Protein AF-A0A383C0Z5-F1 (afdb_monomer_lite)

Radius of gyration: 49.75 Å; chains: 1; bounding box: 76×27×137 Å

Foldseek 3Di:
DVVVVVVVVCVVVVVVVVVVVVVVVVVVVVVVVVVVVVVVVVVVVVVVVVVVVVVVVVVVVVVVVVVVVVVVVVVVVVVVVVVVVVVVCCCCPNPVNCLVVVHWFKAAPVRHTDDDPVSVVVGQKIWTDHPVGIDIDGD

Sequence (139 aa):
HIIKDAKYIMNRANPHLHHLTREMDTRSSETLLFQHEKVHNYSSKLGDQSNHRLRIEESTLKTQLTLLKERATERIRNSKSLLSEYIRIIEKFGPESLLKRGLVIARTKSKKVIKTKEKAQSENTLTLTFQDGDVDVSL

pLDDT: mean 87.4, std 8.3, range [59.91, 98.0]

InterPro domains:
  IPR020579 Exonuclease VII, large subunit, C-terminal [PF02601] (4-137)

Structure (mmCIF, N/CA/C/O backbone):
data_AF-A0A383C0Z5-F1
#
_entry.id   AF-A0A383C0Z5-F1
#
loop_
_atom_site.group_PDB
_atom_site.id
_atom_site.type_symbol
_atom_site.label_atom_id
_atom_site.label_alt_id
_atom_site.label_comp_id
_atom_site.label_asym_id
_atom_site.label_entity_id
_atom_site.label_seq_id
_atom_site.pdbx_PDB_ins_code
_atom_site.Cartn_x
_atom_site.Cartn_y
_atom_site.Cartn_z
_atom_site.occupancy
_atom_site.B_iso_or_equiv
_atom_site.auth_seq_id
_atom_site.auth_comp_id
_atom_site.auth_asym_id
_atom_site.auth_atom_id
_atom_site.pdbx_PDB_model_num
ATOM 1 N N . HIS A 1 1 ? 34.899 10.519 -93.142 1.00 59.91 1 HIS A N 1
ATOM 2 C CA . HIS A 1 1 ? 35.608 11.110 -91.987 1.00 59.91 1 HIS A CA 1
ATOM 3 C C . HIS A 1 1 ? 34.759 11.147 -90.721 1.00 59.91 1 HIS A C 1
ATOM 5 O O . HIS A 1 1 ? 35.162 10.524 -89.752 1.00 59.91 1 HIS A O 1
ATOM 11 N N . ILE A 1 2 ? 33.544 11.703 -90.774 1.00 62.06 2 ILE A N 1
ATOM 12 C CA . ILE A 1 2 ? 32.620 11.890 -89.633 1.00 62.06 2 ILE A CA 1
ATOM 13 C C . ILE A 1 2 ? 32.454 10.655 -88.716 1.00 62.06 2 ILE A C 1
ATOM 15 O O . ILE A 1 2 ? 32.499 10.780 -87.499 1.00 62.06 2 ILE A O 1
ATOM 19 N N . ILE A 1 3 ? 32.324 9.444 -89.273 1.00 66.56 3 ILE A N 1
ATOM 20 C CA . ILE A 1 3 ? 32.134 8.211 -88.478 1.00 66.56 3 ILE A CA 1
ATOM 21 C C . ILE A 1 3 ? 33.385 7.840 -87.657 1.00 66.56 3 ILE A C 1
ATOM 23 O O . ILE A 1 3 ? 33.261 7.325 -86.547 1.00 66.56 3 ILE A O 1
ATOM 27 N N . LYS A 1 4 ? 34.596 8.104 -88.171 1.00 69.06 4 LYS A N 1
ATOM 28 C CA . LYS A 1 4 ? 35.848 7.835 -87.439 1.00 69.06 4 LYS A CA 1
ATOM 29 C C . LYS A 1 4 ? 36.039 8.833 -86.297 1.00 69.06 4 LYS A C 1
ATOM 31 O O . LYS A 1 4 ? 36.416 8.419 -85.204 1.00 69.06 4 LYS A O 1
ATOM 36 N N . ASP A 1 5 ? 35.693 10.096 -86.529 1.00 67.81 5 ASP A N 1
ATOM 37 C CA . ASP A 1 5 ? 35.782 11.156 -85.521 1.00 67.81 5 ASP A CA 1
ATOM 38 C C . ASP A 1 5 ? 34.748 10.942 -84.405 1.00 67.81 5 ASP A C 1
ATOM 40 O O . ASP A 1 5 ? 35.081 11.017 -83.224 1.00 67.81 5 ASP A O 1
ATOM 44 N N . ALA A 1 6 ? 33.523 10.535 -84.756 1.00 69.25 6 ALA A N 1
ATOM 45 C CA . ALA A 1 6 ? 32.495 10.162 -83.785 1.00 69.25 6 ALA A CA 1
ATOM 46 C C . ALA A 1 6 ? 32.911 8.952 -82.927 1.00 69.25 6 ALA A C 1
ATOM 48 O O . ALA A 1 6 ? 32.738 8.963 -81.708 1.00 69.25 6 ALA A O 1
ATOM 49 N N . LYS A 1 7 ? 33.514 7.923 -83.537 1.00 73.31 7 LYS A N 1
ATOM 50 C CA . LYS A 1 7 ? 33.996 6.732 -82.817 1.00 73.31 7 LYS A CA 1
ATOM 51 C C . LYS A 1 7 ? 35.176 7.057 -81.894 1.00 73.31 7 LYS A C 1
ATOM 53 O O . LYS A 1 7 ? 35.265 6.508 -80.800 1.00 73.31 7 LYS A O 1
ATOM 58 N N . TYR A 1 8 ? 36.048 7.979 -82.301 1.00 76.00 8 TYR A N 1
ATOM 59 C CA . TYR A 1 8 ? 37.143 8.485 -81.472 1.00 76.00 8 TYR A CA 1
ATOM 60 C C . TYR A 1 8 ? 36.632 9.277 -80.257 1.00 76.00 8 TYR A C 1
ATOM 62 O O . TYR A 1 8 ? 37.079 9.034 -79.135 1.00 76.00 8 TYR A O 1
ATOM 70 N N . ILE A 1 9 ? 35.647 10.161 -80.453 1.00 75.50 9 ILE A N 1
ATOM 71 C CA . ILE A 1 9 ? 35.019 10.932 -79.368 1.00 75.50 9 ILE A CA 1
ATOM 72 C C . ILE A 1 9 ? 34.303 10.000 -78.382 1.00 75.50 9 ILE A C 1
ATOM 74 O O . ILE A 1 9 ? 34.518 10.114 -77.176 1.00 75.50 9 ILE A O 1
ATOM 78 N N . MET A 1 10 ? 33.522 9.030 -78.872 1.00 72.56 10 MET A N 1
ATOM 79 C CA . MET A 1 10 ? 32.851 8.044 -78.014 1.00 72.56 10 MET A CA 1
ATOM 80 C C . MET A 1 10 ? 33.849 7.204 -77.213 1.00 72.56 10 MET A C 1
ATOM 82 O O . MET A 1 10 ? 33.690 7.065 -76.004 1.00 72.56 10 MET A O 1
ATOM 86 N N . ASN A 1 11 ? 34.915 6.707 -77.847 1.00 77.19 11 ASN A N 1
ATOM 87 C CA . ASN A 1 11 ? 35.934 5.907 -77.161 1.00 77.19 11 ASN A CA 1
ATOM 88 C C . ASN A 1 11 ? 36.682 6.690 -76.073 1.00 77.19 11 ASN A C 1
ATOM 90 O O . ASN A 1 11 ? 37.167 6.087 -75.118 1.00 77.19 11 ASN A O 1
ATOM 94 N N . ARG A 1 12 ? 36.766 8.020 -76.190 1.00 74.62 12 ARG A N 1
ATOM 95 C CA . ARG A 1 12 ? 37.380 8.888 -75.176 1.00 74.62 12 ARG A CA 1
ATOM 96 C C . ARG A 1 12 ? 36.402 9.298 -74.071 1.00 74.62 12 ARG A C 1
ATOM 98 O O . ARG A 1 12 ? 36.818 9.446 -72.926 1.00 74.62 12 ARG A O 1
ATOM 105 N N . ALA A 1 13 ? 35.122 9.459 -74.397 1.00 77.50 13 ALA A N 1
ATOM 106 C CA . ALA A 1 13 ? 34.077 9.803 -73.435 1.00 77.50 13 ALA A CA 1
ATOM 107 C C . ALA A 1 13 ? 33.682 8.614 -72.541 1.00 77.50 13 ALA A C 1
ATOM 109 O O . ALA A 1 13 ? 33.403 8.803 -71.359 1.00 77.50 13 ALA A O 1
ATOM 110 N N . ASN A 1 14 ? 33.709 7.385 -73.070 1.00 82.88 14 ASN A N 1
ATOM 111 C CA . ASN A 1 14 ? 33.235 6.195 -72.355 1.00 82.88 14 ASN A CA 1
ATOM 112 C C . ASN A 1 14 ? 33.982 5.911 -71.032 1.00 82.88 14 ASN A C 1
ATOM 114 O O . ASN A 1 14 ? 33.329 5.692 -70.013 1.00 82.88 14 ASN A O 1
ATOM 118 N N . PRO A 1 15 ? 35.329 5.962 -70.977 1.00 83.69 15 PRO A N 1
ATOM 119 C CA . PRO A 1 15 ? 36.066 5.758 -69.729 1.00 83.69 15 PRO A CA 1
ATOM 120 C C . PRO A 1 15 ? 35.775 6.837 -68.683 1.00 83.69 15 PRO A C 1
ATOM 122 O O . PRO A 1 15 ? 35.707 6.536 -67.495 1.00 83.69 15 PRO A O 1
ATOM 125 N N . HIS A 1 16 ? 35.575 8.084 -69.122 1.00 83.31 16 HIS A N 1
ATOM 126 C CA . HIS A 1 16 ? 35.255 9.195 -68.230 1.00 83.31 16 HIS A CA 1
ATOM 127 C C . HIS A 1 16 ? 33.849 9.052 -67.636 1.00 83.31 16 HIS A C 1
ATOM 129 O O . HIS A 1 16 ? 33.678 9.222 -66.433 1.00 83.31 16 HIS A O 1
ATOM 135 N N . LEU A 1 17 ? 32.868 8.648 -68.451 1.00 83.44 17 LEU A N 1
ATOM 136 C CA . LEU A 1 17 ? 31.518 8.340 -67.976 1.00 83.44 17 LEU A CA 1
ATOM 137 C C . LEU A 1 17 ? 31.524 7.168 -66.987 1.00 83.44 17 LEU A C 1
ATOM 139 O O . LEU A 1 17 ? 30.947 7.286 -65.913 1.00 83.44 17 LEU A O 1
ATOM 143 N N . HIS A 1 18 ? 32.240 6.079 -67.285 1.00 85.50 18 HIS A N 1
ATOM 144 C CA . HIS A 1 18 ? 32.365 4.950 -66.356 1.00 85.50 18 HIS A CA 1
ATOM 145 C C . HIS A 1 18 ? 33.051 5.323 -65.037 1.00 85.50 18 HIS A C 1
ATOM 147 O O . HIS A 1 18 ? 32.659 4.818 -63.985 1.00 85.50 18 HIS A O 1
ATOM 153 N N . HIS A 1 19 ? 34.065 6.191 -65.074 1.00 85.50 19 HIS A N 1
ATOM 154 C CA . HIS A 1 19 ? 34.706 6.708 -63.866 1.00 85.50 19 HIS A CA 1
ATOM 155 C C . HIS A 1 19 ? 33.723 7.522 -63.024 1.00 85.50 19 HIS A C 1
ATOM 157 O O . HIS A 1 19 ? 33.586 7.264 -61.833 1.00 85.50 19 HIS A O 1
ATOM 163 N N . LEU A 1 20 ? 32.988 8.441 -63.658 1.00 83.12 20 LEU A N 1
ATOM 164 C CA . LEU A 1 20 ? 32.005 9.281 -62.980 1.00 83.12 20 LEU A CA 1
ATOM 165 C C . LEU A 1 20 ? 30.879 8.442 -62.356 1.00 83.12 20 LEU A C 1
ATOM 167 O O . LEU A 1 20 ? 30.495 8.692 -61.217 1.00 83.12 20 LEU A O 1
ATOM 171 N N . THR A 1 21 ? 30.398 7.407 -63.055 1.00 86.00 21 THR A N 1
ATOM 172 C CA . THR A 1 21 ? 29.418 6.458 -62.504 1.00 86.00 21 THR A CA 1
ATOM 173 C C . THR A 1 21 ? 29.967 5.740 -61.275 1.00 86.00 21 THR A C 1
ATOM 175 O O . THR A 1 21 ? 29.301 5.716 -60.247 1.00 86.00 21 THR A O 1
ATOM 178 N N . ARG A 1 22 ? 31.205 5.226 -61.325 1.00 84.69 22 ARG A N 1
ATOM 179 C CA . ARG A 1 22 ? 31.821 4.567 -60.160 1.00 84.69 22 ARG A CA 1
ATOM 180 C C . ARG A 1 22 ? 32.005 5.516 -58.979 1.00 84.69 22 ARG A C 1
ATOM 182 O O . ARG A 1 22 ? 31.773 5.117 -57.841 1.00 84.69 22 ARG A O 1
ATOM 189 N N . GLU A 1 23 ? 32.421 6.756 -59.223 1.00 85.62 23 GLU A N 1
ATOM 190 C CA . GLU A 1 23 ? 32.552 7.762 -58.164 1.00 85.62 23 GLU A CA 1
ATOM 191 C C . GLU A 1 23 ? 31.199 8.113 -57.543 1.00 85.62 23 GLU A C 1
ATOM 193 O O . GLU A 1 23 ? 31.102 8.236 -56.321 1.00 85.62 23 GLU A O 1
ATOM 198 N N . MET A 1 24 ? 30.153 8.239 -58.363 1.00 85.25 24 MET A N 1
ATOM 199 C CA . MET A 1 24 ? 28.790 8.443 -57.880 1.00 85.25 24 MET A CA 1
ATOM 200 C C . MET A 1 24 ? 28.317 7.262 -57.030 1.00 85.25 24 MET A C 1
ATOM 202 O O . MET A 1 24 ? 27.879 7.483 -55.904 1.00 85.25 24 MET A O 1
ATOM 206 N N . ASP A 1 25 ? 28.481 6.027 -57.506 1.00 86.31 25 ASP A N 1
ATOM 207 C CA . ASP A 1 25 ? 28.093 4.817 -56.770 1.00 86.31 25 ASP A CA 1
ATOM 208 C C . ASP A 1 25 ? 28.829 4.705 -55.427 1.00 86.31 25 ASP A C 1
ATOM 210 O O . ASP A 1 25 ? 28.230 4.370 -54.400 1.00 86.31 25 ASP A O 1
ATOM 214 N N . THR A 1 26 ? 30.121 5.041 -55.414 1.00 86.94 26 THR A N 1
ATOM 215 C CA . THR A 1 26 ? 30.952 5.014 -54.202 1.00 86.94 26 THR A CA 1
ATOM 216 C C . THR A 1 26 ? 30.478 6.065 -53.199 1.00 86.94 26 THR A C 1
ATOM 218 O O . THR A 1 26 ? 30.184 5.728 -52.053 1.00 86.94 26 THR A O 1
ATOM 221 N N . ARG A 1 27 ? 30.288 7.320 -53.632 1.00 83.69 27 ARG A N 1
ATOM 222 C CA . ARG A 1 27 ? 29.802 8.407 -52.761 1.00 83.69 27 ARG A CA 1
ATOM 223 C C . ARG A 1 27 ? 28.391 8.151 -52.233 1.00 83.69 27 ARG A C 1
ATOM 225 O O . ARG A 1 27 ? 28.098 8.458 -51.075 1.00 83.69 27 ARG A O 1
ATOM 232 N N . SER A 1 28 ? 27.510 7.590 -53.060 1.00 83.19 28 SER A N 1
ATOM 233 C CA . SER A 1 28 ? 26.163 7.194 -52.643 1.00 83.19 28 SER A CA 1
ATOM 234 C C . SER A 1 28 ? 26.208 6.079 -51.598 1.00 83.19 28 SER A C 1
ATOM 236 O O . SER A 1 28 ? 25.492 6.160 -50.59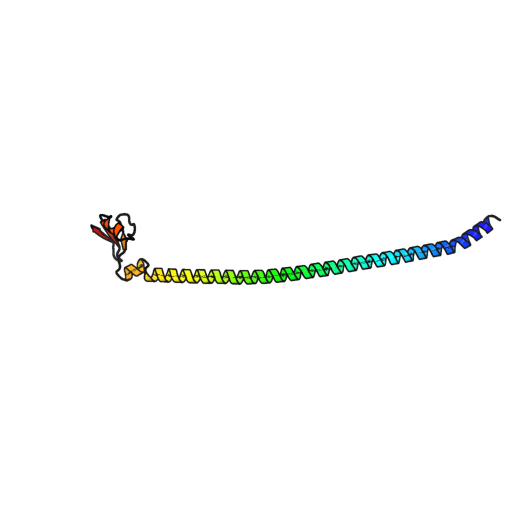9 1.00 83.19 28 SER A O 1
ATOM 238 N N . SER A 1 29 ? 27.090 5.092 -51.773 1.00 88.38 29 SER A N 1
ATOM 239 C CA . SER A 1 29 ? 27.285 3.998 -50.811 1.00 88.38 29 SER A CA 1
ATOM 240 C C . SER A 1 29 ? 27.848 4.494 -49.477 1.00 88.38 29 SER A C 1
ATOM 242 O O . SER A 1 29 ? 27.336 4.129 -48.421 1.00 88.38 29 SER A O 1
ATOM 244 N N . GLU A 1 30 ? 28.845 5.380 -49.507 1.00 90.69 30 GLU A N 1
ATOM 245 C CA . GLU A 1 30 ? 29.417 6.010 -48.308 1.00 90.69 30 GLU A CA 1
ATOM 246 C C . GLU A 1 30 ? 28.378 6.846 -47.552 1.00 90.69 30 GLU A C 1
ATOM 248 O O . GLU A 1 30 ? 28.261 6.756 -46.328 1.00 90.69 30 GLU A O 1
ATOM 253 N N . THR A 1 31 ? 27.570 7.621 -48.281 1.00 90.31 31 THR A N 1
ATOM 254 C CA . THR A 1 31 ? 26.496 8.428 -47.687 1.00 90.31 31 THR A CA 1
ATOM 255 C C . THR A 1 31 ? 25.452 7.542 -47.011 1.00 90.31 31 THR A C 1
ATOM 257 O O . THR A 1 31 ? 25.015 7.841 -45.897 1.00 90.31 31 THR A O 1
ATOM 260 N N . LEU A 1 32 ? 25.067 6.439 -47.657 1.00 90.44 32 LEU A N 1
ATOM 261 C CA . LEU A 1 32 ? 24.099 5.492 -47.112 1.00 90.44 32 LEU A CA 1
ATOM 262 C C . LEU A 1 32 ? 24.648 4.776 -45.870 1.00 90.44 32 LEU A C 1
ATOM 264 O O . LEU A 1 32 ? 23.932 4.655 -44.876 1.00 90.44 32 LEU A O 1
ATOM 268 N N . LEU A 1 33 ? 25.923 4.377 -45.883 1.00 92.38 33 LEU A N 1
ATOM 269 C CA . LEU A 1 33 ? 26.590 3.768 -44.729 1.00 92.38 33 LEU A CA 1
ATOM 270 C C . LEU A 1 33 ? 26.621 4.725 -43.528 1.00 92.38 33 LEU A C 1
ATOM 272 O O . LEU A 1 33 ? 26.258 4.341 -42.416 1.00 92.38 33 LEU A O 1
ATOM 276 N N . PHE A 1 34 ? 26.972 5.991 -43.761 1.00 93.06 34 PHE A N 1
ATOM 277 C CA . PHE A 1 34 ? 26.987 7.018 -42.719 1.00 93.06 34 PHE A CA 1
ATOM 278 C C . PHE A 1 34 ? 25.591 7.294 -42.140 1.00 93.06 34 PHE A C 1
ATOM 280 O O . PHE A 1 34 ? 25.427 7.467 -40.929 1.00 93.06 34 PHE A O 1
ATOM 287 N N . GLN A 1 35 ? 24.558 7.327 -42.987 1.00 91.75 35 GLN A N 1
ATOM 288 C CA . GLN A 1 35 ? 23.176 7.469 -42.524 1.00 91.75 35 GLN A CA 1
ATOM 289 C C . GLN A 1 35 ? 22.721 6.252 -41.711 1.00 91.75 35 GLN A C 1
ATOM 291 O O . GLN A 1 35 ? 22.098 6.427 -40.662 1.00 91.75 35 GLN A O 1
ATOM 296 N N . HIS A 1 36 ? 23.071 5.040 -42.145 1.00 92.62 36 HIS A N 1
ATOM 297 C CA . HIS A 1 36 ? 22.780 3.812 -41.412 1.00 92.62 36 HIS A CA 1
ATOM 298 C C . HIS A 1 36 ? 23.428 3.818 -40.019 1.00 92.62 36 HIS A C 1
ATOM 300 O O . HIS A 1 36 ? 22.755 3.555 -39.022 1.00 92.62 36 HIS A O 1
ATOM 306 N N . GLU A 1 37 ? 24.705 4.198 -39.925 1.00 93.50 37 GLU A N 1
ATOM 307 C CA . GLU A 1 37 ? 25.412 4.309 -38.646 1.00 93.50 37 GLU A CA 1
ATOM 308 C C . GLU A 1 37 ? 24.751 5.337 -37.715 1.00 93.50 37 GLU A C 1
ATOM 310 O O . GLU A 1 37 ? 24.543 5.073 -36.528 1.00 93.50 37 GLU A O 1
ATOM 315 N N . LYS A 1 38 ? 24.339 6.494 -38.252 1.00 93.88 38 LYS A N 1
ATOM 316 C CA . LYS A 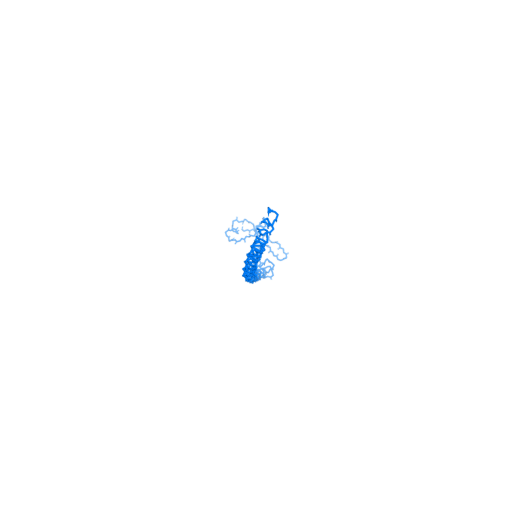1 38 ? 23.585 7.490 -37.479 1.00 93.88 38 LYS A CA 1
ATOM 317 C C . LYS A 1 38 ? 22.294 6.911 -36.914 1.00 93.88 38 LYS A C 1
ATOM 319 O O . LYS A 1 38 ? 22.054 7.058 -35.716 1.00 93.88 38 LYS A O 1
ATOM 324 N N . VAL A 1 39 ? 21.474 6.267 -37.744 1.00 93.12 39 VAL A N 1
ATOM 325 C CA . VAL A 1 39 ? 20.197 5.675 -37.310 1.00 93.12 39 VAL A CA 1
ATOM 326 C C . VAL A 1 39 ? 20.428 4.611 -36.239 1.00 93.12 39 VAL A C 1
ATOM 328 O O . VAL A 1 39 ? 19.758 4.637 -35.205 1.00 93.12 39 VAL A O 1
ATOM 331 N N . HIS A 1 40 ? 21.419 3.739 -36.428 1.00 93.75 40 HIS A N 1
ATOM 332 C CA . HIS A 1 40 ? 21.792 2.728 -35.442 1.00 93.75 40 HIS A CA 1
ATOM 333 C C . HIS A 1 40 ? 22.190 3.360 -34.097 1.00 93.75 40 HIS A C 1
ATOM 335 O O . HIS A 1 40 ? 21.670 2.982 -33.044 1.00 93.75 40 HIS A O 1
ATOM 341 N N . ASN A 1 41 ? 23.043 4.386 -34.124 1.00 92.88 41 ASN A N 1
ATOM 342 C CA . ASN A 1 41 ? 23.478 5.099 -32.923 1.00 92.88 41 ASN A CA 1
ATOM 343 C C . ASN A 1 41 ? 22.321 5.814 -32.210 1.00 92.88 41 ASN A C 1
ATOM 345 O O . ASN A 1 41 ? 22.261 5.809 -30.978 1.00 92.88 41 ASN A O 1
ATOM 349 N N . TYR A 1 42 ? 21.387 6.410 -32.956 1.00 92.62 42 TYR A N 1
ATOM 350 C CA . TYR A 1 42 ? 20.175 6.991 -32.374 1.00 92.62 42 TYR A CA 1
ATOM 351 C C . TYR A 1 42 ? 19.296 5.928 -31.716 1.00 92.62 42 TYR A C 1
ATOM 353 O O . TYR A 1 42 ? 18.855 6.129 -30.585 1.00 92.62 42 TYR A O 1
ATOM 361 N N . SER A 1 43 ? 19.089 4.790 -32.382 1.00 91.56 43 SER A N 1
ATOM 362 C CA . SER A 1 43 ? 18.307 3.677 -31.838 1.00 91.56 43 SER A CA 1
ATOM 363 C C . SER A 1 43 ? 18.918 3.135 -30.545 1.00 91.56 43 SER A C 1
ATOM 365 O O . SER A 1 43 ? 18.197 2.942 -29.567 1.00 91.56 43 SER A O 1
ATOM 367 N N . SER A 1 44 ? 20.242 2.952 -30.503 1.00 92.94 44 SER A N 1
ATOM 368 C CA . SER A 1 44 ? 20.942 2.501 -29.292 1.00 92.94 44 SER A CA 1
ATOM 369 C C . SER A 1 44 ? 20.745 3.484 -28.138 1.00 92.94 44 SER A C 1
ATOM 371 O O . SER A 1 44 ? 20.316 3.088 -27.058 1.00 92.94 44 SER A O 1
ATOM 373 N N . LYS A 1 45 ? 20.968 4.785 -28.377 1.00 93.62 45 LYS A N 1
ATOM 374 C CA . LYS A 1 45 ? 20.798 5.822 -27.346 1.00 93.62 45 LYS A CA 1
ATOM 375 C C . LYS A 1 45 ? 19.363 5.899 -26.826 1.00 93.62 45 LYS A C 1
ATOM 377 O O . LYS A 1 45 ? 19.163 6.062 -25.625 1.00 93.62 45 LYS A O 1
ATOM 382 N N . LEU A 1 46 ? 18.371 5.778 -27.710 1.00 93.19 46 LEU A N 1
ATOM 383 C CA . LEU A 1 46 ? 16.958 5.751 -27.322 1.00 93.19 46 LEU A CA 1
ATOM 384 C C . LEU A 1 46 ? 16.622 4.521 -26.474 1.00 93.19 46 LEU A C 1
ATOM 386 O O . LEU A 1 46 ? 15.890 4.649 -25.488 1.00 93.19 46 LEU A O 1
ATOM 390 N N . GLY A 1 47 ? 17.178 3.358 -26.822 1.00 93.50 47 GLY A N 1
ATOM 391 C CA . GLY A 1 47 ? 17.055 2.133 -26.035 1.00 93.50 47 GLY A CA 1
ATOM 392 C C . GLY A 1 47 ? 17.638 2.300 -24.632 1.00 93.50 47 GLY A C 1
ATOM 393 O O . GLY A 1 47 ? 16.947 2.054 -23.643 1.00 93.50 47 GLY A O 1
ATOM 394 N N . ASP A 1 48 ? 18.866 2.809 -24.536 1.00 94.25 48 ASP A N 1
ATOM 395 C CA . ASP A 1 48 ? 19.556 3.014 -23.258 1.00 94.25 48 ASP A CA 1
ATOM 396 C C . ASP A 1 48 ? 18.830 4.024 -22.361 1.00 94.25 48 ASP A C 1
ATOM 398 O O . ASP A 1 48 ? 18.630 3.778 -21.169 1.00 94.25 48 ASP A O 1
ATOM 402 N N . GLN A 1 49 ? 18.374 5.145 -22.931 1.00 94.19 49 GLN A N 1
ATOM 403 C CA . GLN A 1 49 ? 17.607 6.156 -22.198 1.00 94.19 49 GLN A CA 1
ATOM 404 C C . GLN A 1 49 ? 16.273 5.605 -21.690 1.00 94.19 49 GLN A C 1
ATOM 406 O O . GLN A 1 49 ? 15.910 5.837 -20.534 1.00 94.19 49 GLN A O 1
ATOM 411 N N . SER A 1 50 ? 15.554 4.864 -22.534 1.00 93.00 50 SER A N 1
ATOM 412 C CA . SER A 1 50 ? 14.283 4.236 -22.159 1.00 93.00 50 SER A CA 1
ATOM 413 C C . SER A 1 50 ? 14.481 3.230 -21.027 1.00 93.00 50 SER A C 1
ATOM 415 O O . SER A 1 50 ? 13.792 3.304 -20.010 1.00 93.00 50 SER A O 1
ATOM 417 N N . ASN A 1 51 ? 15.484 2.359 -21.144 1.00 94.88 51 ASN A N 1
ATOM 418 C CA . ASN A 1 51 ? 15.809 1.366 -20.121 1.00 94.88 51 ASN A CA 1
ATOM 419 C C . ASN A 1 51 ? 16.230 2.011 -18.796 1.00 94.88 51 ASN A C 1
ATOM 421 O O . ASN A 1 51 ? 15.809 1.568 -17.726 1.00 94.88 51 ASN A O 1
ATOM 425 N N . HIS A 1 52 ? 17.030 3.078 -18.847 1.00 94.88 52 HIS A N 1
ATOM 426 C CA . HIS A 1 52 ? 17.427 3.809 -17.649 1.00 94.88 52 HIS A CA 1
ATOM 427 C C . HIS A 1 52 ? 16.219 4.425 -16.930 1.00 94.88 52 HIS A C 1
ATOM 429 O O . HIS A 1 52 ? 16.086 4.272 -15.714 1.00 94.88 52 HIS A O 1
ATOM 435 N N . ARG A 1 53 ? 15.307 5.062 -17.678 1.00 94.56 53 ARG A N 1
ATOM 436 C CA . ARG A 1 53 ? 14.067 5.627 -17.123 1.00 94.56 53 ARG A CA 1
ATOM 437 C C . ARG A 1 53 ? 13.174 4.554 -16.508 1.00 94.56 53 ARG A C 1
ATOM 439 O O . ARG A 1 53 ? 12.740 4.729 -15.373 1.00 94.56 53 ARG A O 1
ATOM 446 N N . LEU A 1 54 ? 12.971 3.436 -17.207 1.00 96.00 54 LEU A N 1
ATOM 447 C CA . LEU A 1 54 ? 12.192 2.304 -16.696 1.00 96.00 54 LEU A CA 1
ATOM 448 C C . LEU A 1 54 ? 12.773 1.766 -15.386 1.00 96.00 54 LEU A C 1
ATOM 450 O O . LEU A 1 54 ? 12.032 1.519 -14.439 1.00 96.00 54 LEU A O 1
ATOM 454 N N . ARG A 1 55 ? 14.102 1.650 -15.287 1.00 95.94 55 ARG A N 1
ATOM 455 C CA . ARG A 1 55 ? 14.770 1.194 -14.060 1.00 95.94 55 ARG A CA 1
ATOM 456 C C . ARG A 1 55 ? 14.576 2.162 -12.889 1.00 95.94 55 ARG A C 1
ATOM 458 O O . ARG A 1 55 ? 14.423 1.717 -11.750 1.00 95.94 55 ARG A O 1
ATOM 465 N N . ILE A 1 56 ? 14.599 3.472 -13.146 1.00 97.06 56 ILE A N 1
ATOM 466 C CA . ILE A 1 56 ? 14.309 4.483 -12.120 1.00 97.06 56 ILE A CA 1
ATOM 467 C C . ILE A 1 56 ? 12.855 4.357 -11.663 1.00 97.06 56 ILE A C 1
ATOM 469 O O . ILE A 1 56 ? 12.617 4.242 -10.463 1.00 97.06 56 ILE A O 1
ATOM 473 N N . GLU A 1 57 ? 11.903 4.319 -12.597 1.00 95.88 57 GLU A N 1
ATOM 474 C CA . GLU A 1 57 ? 10.477 4.189 -12.281 1.00 95.88 57 GLU A CA 1
ATOM 475 C C . GLU A 1 57 ? 10.182 2.901 -11.502 1.00 95.88 57 GLU A C 1
ATOM 477 O O . GLU A 1 57 ? 9.479 2.942 -10.492 1.00 95.88 57 GLU A O 1
ATOM 482 N N . GLU A 1 58 ? 10.785 1.773 -11.885 1.00 96.88 58 GLU A N 1
ATOM 483 C CA . GLU A 1 58 ? 10.657 0.506 -11.160 1.00 96.88 58 GLU A CA 1
ATOM 484 C C . GLU A 1 58 ? 11.179 0.619 -9.716 1.00 96.88 58 GLU A C 1
ATOM 486 O O . GLU A 1 58 ? 10.535 0.152 -8.772 1.00 96.88 58 GLU A O 1
ATOM 491 N N . SER A 1 59 ? 12.329 1.271 -9.518 1.00 96.19 59 SER A N 1
ATOM 492 C CA . SER A 1 59 ? 12.898 1.515 -8.186 1.00 96.19 59 SER A CA 1
ATOM 493 C C . SER A 1 59 ? 11.999 2.419 -7.333 1.00 96.19 59 SER A C 1
ATOM 495 O O . SER A 1 59 ? 11.737 2.134 -6.156 1.00 96.19 59 SER A O 1
ATOM 497 N N . THR A 1 60 ? 11.464 3.485 -7.933 1.00 97.44 60 THR A N 1
ATOM 498 C CA . THR A 1 60 ? 10.513 4.386 -7.278 1.00 97.44 60 THR A CA 1
ATOM 499 C C . THR A 1 60 ? 9.241 3.643 -6.875 1.00 97.44 60 THR A C 1
ATOM 501 O O . THR A 1 60 ? 8.816 3.762 -5.725 1.00 97.44 60 THR A O 1
ATOM 504 N N . LEU A 1 61 ? 8.674 2.820 -7.762 1.00 97.56 61 LEU A N 1
ATOM 505 C CA . LEU A 1 61 ? 7.483 2.015 -7.476 1.00 97.56 61 LEU A CA 1
ATOM 506 C C . LEU A 1 61 ? 7.725 1.006 -6.349 1.00 97.56 61 LEU A C 1
ATOM 508 O O . LEU A 1 61 ? 6.894 0.889 -5.447 1.00 97.56 61 LEU A O 1
ATOM 512 N N . LYS A 1 62 ? 8.875 0.319 -6.342 1.00 97.50 62 LYS A N 1
ATOM 513 C CA . LYS A 1 62 ? 9.256 -0.582 -5.239 1.00 97.50 62 LYS A CA 1
ATOM 514 C C . LYS A 1 62 ? 9.316 0.159 -3.906 1.00 97.50 62 LYS A C 1
ATOM 516 O O . LYS A 1 62 ? 8.771 -0.319 -2.914 1.00 97.50 62 LYS A O 1
ATOM 521 N N . THR A 1 63 ? 9.917 1.346 -3.895 1.00 97.31 63 THR A N 1
ATOM 522 C CA . THR A 1 63 ? 10.019 2.182 -2.691 1.00 97.31 63 THR A CA 1
ATOM 523 C C . THR A 1 63 ? 8.638 2.628 -2.203 1.00 97.31 63 THR A C 1
ATOM 525 O O . THR A 1 63 ? 8.320 2.489 -1.022 1.00 97.31 63 THR A O 1
ATOM 528 N N . GLN A 1 64 ? 7.782 3.103 -3.112 1.00 96.50 64 GLN A N 1
ATOM 529 C CA . GLN A 1 64 ? 6.411 3.507 -2.789 1.00 96.50 64 GLN A CA 1
ATOM 530 C C . GLN A 1 64 ? 5.580 2.341 -2.243 1.00 96.50 64 GLN A C 1
ATOM 532 O O . GLN A 1 64 ? 4.835 2.520 -1.278 1.00 96.50 64 GLN A O 1
ATOM 537 N N . LEU A 1 65 ? 5.732 1.143 -2.812 1.00 98.00 65 LEU A N 1
ATOM 538 C CA . LEU A 1 65 ? 5.046 -0.055 -2.337 1.00 98.00 65 LEU A CA 1
ATOM 539 C C . LEU A 1 65 ? 5.467 -0.423 -0.908 1.00 98.00 65 LEU A C 1
ATOM 541 O O . LEU A 1 65 ? 4.608 -0.765 -0.093 1.00 98.00 65 LEU A O 1
ATOM 545 N N . THR A 1 66 ? 6.760 -0.340 -0.589 1.00 97.81 66 THR A N 1
ATOM 546 C CA . THR A 1 66 ? 7.264 -0.589 0.770 1.00 97.81 66 THR A CA 1
ATOM 547 C C . THR A 1 66 ? 6.672 0.404 1.767 1.00 97.81 66 THR A C 1
ATOM 549 O O . THR A 1 66 ? 6.055 -0.015 2.746 1.00 97.81 66 THR A O 1
ATOM 552 N N . LEU A 1 67 ? 6.741 1.705 1.467 1.00 97.69 67 LEU A N 1
ATOM 553 C CA . LEU A 1 67 ? 6.182 2.750 2.332 1.00 97.69 67 LEU A CA 1
ATOM 554 C C . LEU A 1 67 ? 4.669 2.590 2.539 1.00 97.69 67 LEU A C 1
ATOM 556 O O . LEU A 1 67 ? 4.151 2.817 3.634 1.00 97.69 67 LEU A O 1
ATOM 560 N N . LEU A 1 68 ? 3.940 2.183 1.495 1.00 97.94 68 LEU A N 1
ATOM 561 C CA . LEU A 1 68 ? 2.507 1.923 1.594 1.00 97.94 68 LEU A CA 1
ATOM 562 C C . LEU A 1 68 ? 2.213 0.741 2.525 1.00 97.94 68 LEU A C 1
ATOM 564 O O . LEU A 1 68 ? 1.309 0.834 3.358 1.00 97.94 68 LEU A O 1
ATOM 568 N N . LYS A 1 69 ? 2.978 -0.352 2.414 1.00 97.62 69 LYS A N 1
ATOM 569 C CA . LYS A 1 69 ? 2.839 -1.527 3.289 1.00 97.62 69 LYS A CA 1
ATOM 570 C C . LYS A 1 69 ? 3.133 -1.186 4.747 1.00 97.62 69 LYS A C 1
ATOM 572 O O . LYS A 1 69 ? 2.374 -1.603 5.624 1.00 97.62 69 LYS A O 1
ATOM 577 N N . GLU A 1 70 ? 4.183 -0.413 5.007 1.00 97.44 70 GLU A N 1
ATOM 578 C CA . GLU A 1 70 ? 4.539 0.041 6.356 1.00 97.44 70 GLU A CA 1
ATOM 579 C C . GLU A 1 70 ? 3.415 0.880 6.967 1.00 97.44 70 GLU A C 1
ATOM 581 O O . GLU A 1 70 ? 2.899 0.535 8.032 1.00 97.44 70 GLU A O 1
ATOM 586 N N . ARG A 1 71 ? 2.937 1.903 6.245 1.00 97.19 71 ARG A N 1
ATOM 587 C CA . ARG A 1 71 ? 1.824 2.752 6.705 1.00 97.19 71 ARG A CA 1
ATOM 588 C C . ARG A 1 71 ? 0.537 1.965 6.927 1.00 97.19 71 ARG A C 1
ATOM 590 O O . ARG A 1 71 ? -0.169 2.205 7.904 1.00 97.19 71 ARG A O 1
ATOM 597 N N . ALA A 1 72 ? 0.200 1.036 6.033 1.00 97.25 72 ALA A N 1
ATOM 598 C CA . ALA A 1 72 ? -0.984 0.197 6.196 1.00 97.25 72 ALA A CA 1
ATOM 599 C C . ALA A 1 72 ? -0.877 -0.675 7.457 1.00 97.25 72 ALA A C 1
ATOM 601 O O . ALA A 1 72 ? -1.825 -0.756 8.240 1.00 97.25 72 ALA A O 1
ATOM 602 N N . THR A 1 73 ? 0.295 -1.270 7.685 1.00 97.69 73 THR A N 1
ATOM 603 C CA . THR A 1 73 ? 0.570 -2.104 8.862 1.00 97.69 73 THR A CA 1
ATOM 604 C C . THR A 1 73 ? 0.482 -1.293 10.152 1.00 97.69 73 THR A C 1
ATOM 606 O O . THR A 1 73 ? -0.159 -1.728 11.111 1.00 97.69 73 THR A O 1
ATOM 609 N N . GLU A 1 74 ? 1.061 -0.093 10.169 1.00 97.62 74 GLU A N 1
ATOM 610 C CA . GLU A 1 74 ? 0.994 0.821 11.308 1.00 97.62 74 GLU A CA 1
ATOM 611 C C . GLU A 1 74 ? -0.451 1.231 11.622 1.00 97.62 74 GLU A C 1
ATOM 613 O O . GLU A 1 74 ? -0.887 1.129 12.770 1.00 97.62 74 GLU A O 1
ATOM 618 N N . ARG A 1 75 ? -1.241 1.603 10.604 1.00 97.06 75 ARG A N 1
ATOM 619 C CA . ARG A 1 75 ? -2.663 1.940 10.795 1.00 97.06 75 ARG A CA 1
ATOM 620 C C . ARG A 1 75 ? -3.448 0.770 11.378 1.00 97.06 75 ARG A C 1
ATOM 622 O O . ARG A 1 75 ? -4.185 0.966 12.340 1.00 97.06 75 ARG A O 1
ATOM 629 N N . ILE A 1 76 ? -3.258 -0.442 10.852 1.00 97.81 76 ILE A N 1
ATOM 630 C CA . ILE A 1 76 ? -3.920 -1.647 11.377 1.00 97.81 76 ILE A CA 1
ATOM 631 C C . ILE A 1 76 ? -3.521 -1.890 12.835 1.00 97.81 76 ILE A C 1
ATOM 633 O O . ILE A 1 76 ? -4.386 -2.177 13.666 1.00 97.81 76 ILE A O 1
ATOM 637 N N . ARG A 1 77 ? -2.232 -1.766 13.169 1.00 97.69 77 ARG A N 1
ATOM 638 C CA . ARG A 1 77 ? -1.737 -1.931 14.542 1.00 97.69 77 ARG A CA 1
ATOM 639 C C . ARG A 1 77 ? -2.375 -0.917 15.492 1.00 97.69 77 ARG A C 1
ATOM 641 O O . ARG A 1 77 ? -2.860 -1.312 16.551 1.00 97.69 77 ARG A O 1
ATOM 648 N N . ASN A 1 78 ? -2.422 0.351 15.099 1.00 97.75 78 ASN A N 1
ATOM 649 C CA . ASN A 1 78 ? -3.005 1.417 15.910 1.00 97.75 78 ASN A CA 1
ATOM 650 C C . ASN A 1 78 ? -4.509 1.199 16.116 1.00 97.75 78 ASN A C 1
ATOM 652 O O . ASN A 1 78 ? -4.989 1.272 17.246 1.00 97.75 78 ASN A O 1
ATOM 656 N N . SER A 1 79 ? -5.247 0.832 15.062 1.00 96.75 79 SER A N 1
ATOM 657 C CA . SER A 1 79 ? -6.671 0.500 15.178 1.00 96.75 79 SER A CA 1
ATOM 658 C C . SER A 1 79 ? 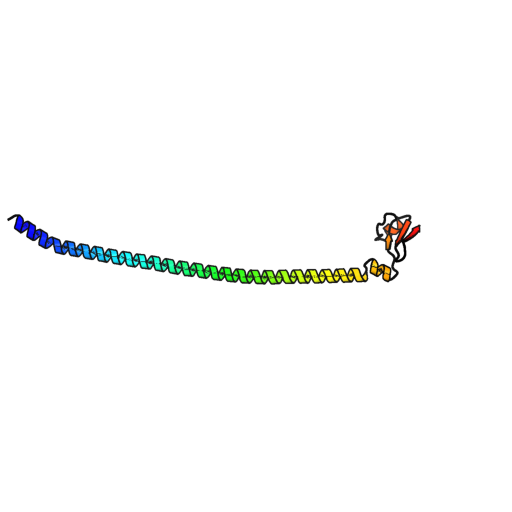-6.918 -0.709 16.083 1.00 96.75 79 SER A C 1
ATOM 660 O O . SER A 1 79 ? -7.835 -0.671 16.899 1.00 96.75 79 SER A O 1
ATOM 662 N N . LYS A 1 80 ? -6.091 -1.761 15.999 1.00 97.44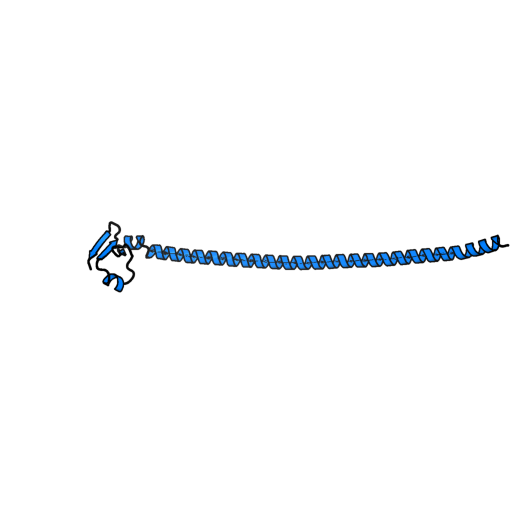 80 LYS A N 1
ATOM 663 C CA . LYS A 1 80 ? -6.178 -2.910 16.916 1.00 97.44 80 LYS A CA 1
ATOM 664 C C . LYS A 1 80 ? -5.935 -2.499 18.366 1.00 97.44 80 LYS A C 1
ATOM 666 O O . LYS A 1 80 ? -6.685 -2.919 19.238 1.00 97.44 80 LYS A O 1
ATOM 671 N N . SER A 1 81 ? -4.925 -1.666 18.620 1.00 96.94 81 SER A N 1
ATOM 672 C CA . SER A 1 81 ? -4.632 -1.163 19.967 1.00 96.94 81 SER A CA 1
ATOM 673 C C . SER A 1 81 ? -5.812 -0.382 20.547 1.00 96.94 81 SER A C 1
ATOM 675 O O . SER A 1 81 ? -6.206 -0.626 21.685 1.00 96.94 81 SER A O 1
ATOM 677 N N . LEU A 1 82 ? -6.405 0.508 19.748 1.00 96.69 82 LEU A N 1
ATOM 678 C CA . LEU A 1 82 ? -7.559 1.305 20.158 1.00 96.69 82 LEU A CA 1
ATOM 679 C C . LEU A 1 82 ? -8.785 0.425 20.452 1.00 96.69 82 LEU A C 1
ATOM 681 O O . LEU A 1 82 ? -9.461 0.614 21.460 1.00 96.69 82 LEU A O 1
ATOM 685 N N . LEU A 1 83 ? -9.049 -0.577 19.607 1.00 96.81 83 LEU A N 1
ATOM 686 C CA . LEU A 1 83 ? -10.132 -1.538 19.838 1.00 96.81 83 LEU A CA 1
ATOM 687 C C . LEU A 1 83 ? -9.922 -2.335 21.128 1.00 96.81 83 LEU A C 1
ATOM 689 O O . LEU A 1 83 ? -10.867 -2.496 21.896 1.00 96.81 83 LEU A O 1
ATOM 693 N N . SER A 1 84 ? -8.698 -2.790 21.402 1.00 96.25 84 SER A N 1
ATOM 694 C CA . SER A 1 84 ? -8.373 -3.476 22.658 1.00 96.25 84 SER A CA 1
ATOM 695 C C . SER A 1 84 ? -8.595 -2.583 23.879 1.00 96.25 84 SER A C 1
ATOM 697 O O . SER A 1 84 ? -9.082 -3.051 24.908 1.00 96.25 84 SER A O 1
ATOM 699 N N . GLU A 1 85 ? -8.277 -1.292 23.779 1.00 95.12 85 GLU A N 1
ATOM 700 C CA . GLU A 1 85 ? -8.548 -0.329 24.847 1.00 95.12 85 GLU A CA 1
ATOM 701 C C . GLU A 1 85 ? -10.054 -0.144 25.073 1.00 95.12 85 GLU A C 1
ATOM 703 O O . GLU A 1 85 ? -10.515 -0.204 26.215 1.00 95.12 85 GLU A O 1
ATOM 708 N N . TYR A 1 86 ? -10.844 -0.021 24.002 1.00 94.06 86 TYR A N 1
ATOM 709 C CA . TYR A 1 86 ? -12.303 0.041 24.109 1.00 94.06 86 TYR A CA 1
ATOM 710 C C . TYR A 1 86 ? -12.906 -1.222 24.717 1.00 94.06 86 TYR A C 1
ATOM 712 O O . TYR A 1 86 ? -13.769 -1.109 25.588 1.00 94.06 86 TYR A O 1
ATOM 720 N N . ILE A 1 87 ? -12.431 -2.406 24.322 1.00 93.50 87 ILE A N 1
ATOM 721 C CA . ILE A 1 87 ? -12.849 -3.674 24.933 1.00 93.50 87 ILE A CA 1
ATOM 722 C C . ILE A 1 87 ? -12.567 -3.634 26.435 1.00 93.50 87 ILE A C 1
ATOM 724 O O . ILE A 1 87 ? -13.479 -3.854 27.226 1.00 93.50 87 ILE A O 1
ATOM 728 N N . ARG A 1 88 ? -11.356 -3.243 26.846 1.00 92.75 88 ARG A N 1
ATOM 729 C CA . ARG A 1 88 ? -10.986 -3.152 28.266 1.00 92.75 88 ARG A CA 1
ATOM 730 C C . ARG A 1 88 ? -11.870 -2.173 29.045 1.00 92.75 88 ARG A C 1
ATOM 732 O O . ARG A 1 88 ? -12.217 -2.431 30.199 1.00 92.75 88 ARG A O 1
ATOM 739 N N . ILE A 1 89 ? -12.234 -1.043 28.437 1.00 91.31 89 ILE A N 1
ATOM 740 C CA . ILE A 1 89 ? -13.154 -0.068 29.041 1.00 91.31 89 ILE A CA 1
ATOM 741 C C . ILE A 1 89 ? -14.545 -0.684 29.204 1.00 91.31 89 ILE A C 1
ATOM 743 O O . ILE A 1 89 ? -15.122 -0.581 30.285 1.00 91.31 89 ILE A O 1
ATOM 747 N N . ILE A 1 90 ? -15.071 -1.352 28.177 1.00 89.00 90 ILE A N 1
ATOM 748 C CA . ILE A 1 90 ? -16.384 -2.012 28.222 1.00 89.00 90 ILE A CA 1
ATOM 749 C C . ILE A 1 90 ? -16.384 -3.157 29.245 1.00 89.00 90 ILE A C 1
ATOM 751 O O . ILE A 1 90 ? -17.316 -3.283 30.033 1.00 89.00 90 ILE A O 1
ATOM 755 N N . GLU A 1 91 ? -15.324 -3.950 29.326 1.00 88.19 91 GLU A N 1
ATOM 756 C CA . GLU A 1 91 ? -15.198 -5.006 30.334 1.00 88.19 91 GLU A CA 1
ATOM 757 C C . GLU A 1 91 ? -15.130 -4.448 31.758 1.00 88.19 91 GLU A C 1
ATOM 759 O O . GLU A 1 91 ? -15.571 -5.099 32.706 1.00 88.19 91 GLU A O 1
ATOM 764 N N . LYS A 1 92 ? -14.587 -3.240 31.945 1.00 87.00 92 LYS A N 1
ATOM 765 C CA . LYS A 1 92 ? -14.443 -2.634 33.274 1.00 87.00 92 LYS A CA 1
ATOM 766 C C . LYS A 1 92 ? -15.642 -1.785 33.698 1.00 87.00 92 LYS A C 1
ATOM 768 O O . LYS A 1 92 ? -15.926 -1.737 34.895 1.00 87.00 92 LYS A O 1
ATOM 773 N N . PHE A 1 93 ? -16.294 -1.110 32.757 1.00 83.62 93 PHE A N 1
ATOM 774 C CA . PHE A 1 93 ? -17.310 -0.078 33.003 1.00 83.62 93 PHE A CA 1
ATOM 775 C C . PHE A 1 93 ? -18.550 -0.212 32.113 1.00 83.62 93 PHE A C 1
ATOM 777 O O . PHE A 1 93 ? -19.431 0.644 32.144 1.00 83.62 93 PHE A O 1
ATOM 784 N N . GLY A 1 94 ? -18.630 -1.256 31.296 1.00 82.56 94 GLY A N 1
ATOM 785 C CA . GLY A 1 94 ? -19.813 -1.542 30.501 1.00 82.56 94 GLY A CA 1
ATOM 786 C C . GLY A 1 94 ? -21.009 -1.886 31.391 1.00 82.56 94 GLY A C 1
ATOM 787 O O . GLY A 1 94 ? -20.818 -2.364 32.512 1.00 82.56 94 GLY A O 1
ATOM 788 N N . PRO A 1 95 ? -22.243 -1.690 30.894 1.00 79.88 95 PRO A N 1
ATOM 789 C CA . PRO A 1 95 ? -23.471 -1.926 31.652 1.00 79.88 95 PRO A CA 1
ATOM 790 C C . PRO A 1 95 ? -23.492 -3.288 32.344 1.00 79.88 95 PRO A C 1
ATOM 792 O O . PRO A 1 95 ? -23.750 -3.371 33.535 1.00 79.88 95 PRO A O 1
ATOM 795 N N . GLU A 1 96 ? -23.133 -4.347 31.622 1.00 80.12 96 GLU A N 1
ATOM 796 C CA . GLU A 1 96 ? -23.123 -5.708 32.157 1.00 80.12 96 GLU A CA 1
ATOM 797 C C . GLU A 1 96 ? -22.087 -5.899 33.276 1.00 80.12 96 GLU A C 1
ATOM 799 O O . GLU A 1 96 ? -22.370 -6.542 34.283 1.00 80.12 96 GLU A O 1
ATOM 804 N N . SER A 1 97 ? -20.894 -5.312 33.135 1.00 83.62 97 SER A N 1
ATOM 805 C CA . SER A 1 97 ? -19.838 -5.379 34.155 1.00 83.62 97 SER A CA 1
ATOM 806 C C . SER A 1 97 ? -20.210 -4.596 35.413 1.00 83.62 97 SER A C 1
ATOM 808 O O . SER A 1 97 ? -19.967 -5.057 36.528 1.00 83.62 97 SER A O 1
ATOM 810 N N . LEU A 1 98 ? -20.844 -3.431 35.247 1.00 81.44 98 LEU A N 1
ATOM 811 C CA . LEU A 1 98 ? -21.372 -2.644 36.360 1.00 81.44 98 LEU A CA 1
ATOM 812 C C . LEU A 1 98 ? -22.465 -3.420 37.104 1.00 81.44 98 LEU A C 1
ATOM 814 O O . LEU A 1 98 ? -22.371 -3.556 38.323 1.00 81.44 98 LEU A O 1
ATOM 818 N N . LEU A 1 99 ? -23.414 -4.013 36.373 1.00 78.12 99 LEU A N 1
ATOM 819 C CA . LEU A 1 99 ? -24.474 -4.847 36.948 1.00 78.12 99 LEU A CA 1
ATOM 820 C C . LEU A 1 99 ? -23.901 -6.051 37.710 1.00 78.12 99 LEU A C 1
ATOM 822 O O . LEU A 1 99 ? -24.266 -6.270 38.862 1.00 78.12 99 LEU A O 1
ATOM 826 N N . LYS A 1 100 ? -22.925 -6.771 37.132 1.00 79.44 100 LYS A N 1
ATOM 827 C CA . LYS A 1 100 ? -22.211 -7.880 37.802 1.00 79.44 100 LYS A CA 1
ATOM 828 C C . LYS A 1 100 ? -21.496 -7.453 39.089 1.00 79.44 100 LYS A C 1
ATOM 830 O O . LYS A 1 100 ? -21.299 -8.274 39.977 1.00 79.44 100 LYS A O 1
ATOM 835 N N . ARG A 1 101 ? -21.087 -6.185 39.196 1.00 80.44 101 ARG A N 1
ATOM 836 C CA . ARG A 1 101 ? -20.463 -5.606 40.399 1.00 80.44 101 ARG A CA 1
ATOM 837 C C . ARG A 1 101 ? -21.477 -5.035 41.396 1.00 80.44 101 ARG A C 1
ATOM 839 O O . ARG A 1 101 ? -21.061 -4.407 42.365 1.00 80.44 101 ARG A O 1
ATOM 846 N N . GLY A 1 102 ? -22.777 -5.216 41.161 1.00 79.69 102 GLY A N 1
ATOM 847 C CA . GLY A 1 102 ? -23.839 -4.668 42.006 1.00 79.69 102 GLY A CA 1
ATOM 848 C C . GLY A 1 102 ? -24.021 -3.152 41.874 1.00 79.69 102 GLY A C 1
ATOM 849 O O . GLY A 1 102 ? -24.660 -2.539 42.725 1.00 79.69 102 GLY A O 1
ATOM 850 N N . LEU A 1 103 ? -23.456 -2.529 40.833 1.00 79.00 103 LEU A N 1
ATOM 851 C CA . LEU A 1 103 ? -23.677 -1.118 40.520 1.00 79.00 103 LEU A CA 1
ATOM 852 C C . LEU A 1 103 ? -24.916 -0.976 39.630 1.00 79.00 103 LEU A C 1
ATOM 854 O O . LEU A 1 103 ? -25.106 -1.733 38.680 1.00 79.00 103 LEU A O 1
ATOM 858 N N . VAL A 1 104 ? -25.735 0.033 39.919 1.00 81.00 104 VAL A N 1
ATOM 859 C CA . VAL A 1 104 ? -27.022 0.271 39.251 1.00 81.00 104 VAL A CA 1
ATOM 860 C C . VAL A 1 104 ? -26.932 1.382 38.218 1.00 81.00 104 VAL A C 1
ATOM 862 O O . VAL A 1 104 ? -26.181 2.346 38.383 1.00 81.00 104 VAL A O 1
ATOM 865 N N . ILE A 1 105 ? -27.731 1.281 37.155 1.00 83.44 105 ILE A N 1
ATOM 866 C CA . ILE A 1 105 ? -27.838 2.345 36.150 1.00 83.44 105 ILE A CA 1
ATOM 867 C C . ILE A 1 105 ? -29.057 3.201 36.474 1.00 83.44 105 ILE A C 1
ATOM 869 O O . ILE A 1 105 ? -30.186 2.752 36.307 1.00 83.44 105 ILE A O 1
ATOM 873 N N . ALA A 1 106 ? -28.828 4.450 36.877 1.00 85.19 106 ALA A N 1
ATOM 874 C CA . ALA A 1 106 ? -29.899 5.423 37.057 1.00 85.19 106 ALA A CA 1
ATOM 875 C C . ALA A 1 106 ? -30.343 6.010 35.709 1.00 85.19 106 ALA A C 1
ATOM 877 O O . ALA A 1 106 ? -29.536 6.518 34.917 1.00 85.19 106 ALA A O 1
ATOM 878 N N . ARG A 1 107 ? -31.645 5.953 35.447 1.00 87.94 107 ARG A N 1
ATOM 879 C CA . ARG A 1 107 ? -32.293 6.488 34.250 1.00 87.94 107 ARG A CA 1
ATOM 880 C C . ARG A 1 107 ? -33.456 7.389 34.642 1.00 87.94 107 ARG A C 1
ATOM 882 O O . ARG A 1 107 ? -34.029 7.250 35.712 1.00 87.94 107 ARG A O 1
ATOM 889 N N . THR A 1 108 ? -33.826 8.298 33.755 1.00 86.44 108 THR A N 1
ATOM 890 C CA . THR A 1 108 ? -35.120 8.982 33.828 1.00 86.44 108 THR A CA 1
ATOM 891 C C . THR A 1 108 ? -36.244 8.006 33.476 1.00 86.44 108 THR A C 1
ATOM 893 O O . THR A 1 108 ? -36.014 7.007 32.787 1.00 86.44 108 THR A O 1
ATOM 896 N N . LYS A 1 109 ? -37.491 8.359 33.805 1.00 82.56 109 LYS A N 1
ATOM 897 C CA . LYS A 1 109 ? -38.688 7.617 33.357 1.00 82.56 109 LYS A CA 1
ATOM 898 C C . LYS A 1 109 ? -38.775 7.456 31.828 1.00 82.56 109 LYS A C 1
ATOM 900 O O . LYS A 1 109 ? -39.342 6.499 31.314 1.00 82.56 109 LYS A O 1
ATOM 905 N N . SER A 1 110 ? -38.155 8.370 31.076 1.00 84.50 110 SER A N 1
ATOM 906 C CA . SER A 1 110 ? -38.016 8.303 29.613 1.00 84.50 110 SER A CA 1
ATOM 907 C C . SER A 1 110 ? -36.845 7.429 29.128 1.00 84.50 110 SER A C 1
ATOM 909 O O . SER A 1 110 ? -36.472 7.500 27.956 1.00 84.50 110 SER A O 1
ATOM 911 N N . LYS A 1 111 ? -36.259 6.603 30.007 1.00 82.94 111 LYS A N 1
ATOM 912 C CA . LYS A 1 111 ? -35.124 5.695 29.755 1.00 82.94 111 LYS A CA 1
ATOM 913 C C . LYS A 1 111 ? -33.805 6.386 29.384 1.00 82.94 111 LYS A C 1
ATOM 915 O O . LYS A 1 111 ? -32.897 5.736 28.861 1.00 82.94 111 LYS A O 1
ATOM 920 N N . LYS A 1 112 ? -33.640 7.682 29.670 1.00 84.94 112 LYS A N 1
ATOM 921 C CA . LYS A 1 112 ? -32.361 8.378 29.444 1.00 84.94 112 LYS A CA 1
ATOM 922 C C . LYS A 1 112 ? -31.436 8.163 30.638 1.00 84.94 112 LYS A C 1
ATOM 924 O O . LYS A 1 112 ? -31.807 8.477 31.760 1.00 84.94 112 LYS A O 1
ATOM 929 N N . VAL A 1 113 ? -30.224 7.662 30.398 1.00 86.75 113 VAL A N 1
ATOM 930 C CA . VAL A 1 113 ? -29.207 7.488 31.451 1.00 86.75 113 VAL A CA 1
ATOM 931 C C . VAL A 1 113 ? -28.809 8.846 32.022 1.00 86.75 113 VAL A C 1
ATOM 933 O O . VAL A 1 113 ? -28.482 9.772 31.269 1.00 86.75 113 VAL A O 1
ATOM 936 N N . ILE A 1 114 ? -28.815 8.953 33.348 1.00 84.50 114 ILE A N 1
ATOM 937 C CA . ILE A 1 114 ? -28.383 10.159 34.048 1.00 84.50 114 ILE A CA 1
ATOM 938 C C . ILE A 1 114 ? -26.862 10.163 34.148 1.00 84.50 114 ILE A C 1
ATOM 940 O O . ILE A 1 114 ? -26.253 9.210 34.620 1.00 84.50 114 ILE A O 1
ATOM 944 N N . LYS A 1 115 ? -26.246 11.240 33.654 1.00 84.56 115 LYS A N 1
ATOM 945 C CA . LYS A 1 115 ? -24.785 11.364 33.531 1.00 84.56 115 LYS A CA 1
ATOM 946 C C . LYS A 1 115 ? -24.159 12.322 34.544 1.00 84.56 115 LYS A C 1
ATOM 948 O O . LYS A 1 115 ? -22.943 12.312 34.689 1.00 84.56 115 LYS A O 1
ATOM 953 N N . THR A 1 116 ? -24.957 13.165 35.202 1.00 82.81 116 THR A N 1
ATOM 954 C CA . THR A 1 116 ? -24.473 14.178 36.152 1.00 82.81 116 THR A CA 1
ATOM 955 C C . THR A 1 116 ? -25.411 14.302 37.349 1.00 82.81 116 THR A C 1
ATOM 957 O O . THR A 1 116 ? -26.586 13.930 37.267 1.00 82.81 116 THR A O 1
ATOM 960 N N . LYS A 1 117 ? -24.894 14.831 38.463 1.00 83.75 117 LYS A N 1
ATOM 961 C CA . LYS A 1 117 ? -25.646 14.999 39.714 1.00 83.75 117 LYS A CA 1
ATOM 962 C C . LYS A 1 117 ? -26.775 16.019 39.566 1.00 83.75 117 LYS A C 1
ATOM 964 O O . LYS A 1 117 ? -27.877 15.778 40.044 1.00 83.75 117 LYS A O 1
ATOM 969 N N . GLU A 1 118 ? -26.521 17.118 38.866 1.00 84.88 118 GLU A N 1
ATOM 970 C CA . GLU A 1 118 ? -27.487 18.204 38.659 1.00 84.88 118 GLU A CA 1
ATOM 971 C C . GLU A 1 118 ? -28.720 17.681 37.922 1.00 84.88 118 GLU A C 1
ATOM 973 O O . GLU A 1 118 ? -29.852 18.006 38.266 1.00 84.88 118 GLU A O 1
ATOM 978 N N . LYS A 1 119 ? -28.495 16.798 36.943 1.00 81.50 119 LYS A N 1
ATOM 979 C CA . LYS A 1 119 ? -29.568 16.182 36.170 1.00 81.50 119 LYS A CA 1
ATOM 980 C C . LYS A 1 119 ? -30.347 15.131 36.956 1.00 81.50 119 LYS A C 1
ATOM 982 O O . LYS A 1 119 ? -31.530 14.959 36.700 1.00 81.50 119 LYS A O 1
ATOM 987 N N . ALA A 1 120 ? -29.705 14.446 37.904 1.00 81.50 120 ALA A N 1
ATOM 988 C CA . ALA A 1 120 ? -30.414 13.579 38.841 1.00 81.50 120 ALA A CA 1
ATOM 989 C C . ALA A 1 120 ? -31.387 14.398 39.699 1.00 81.5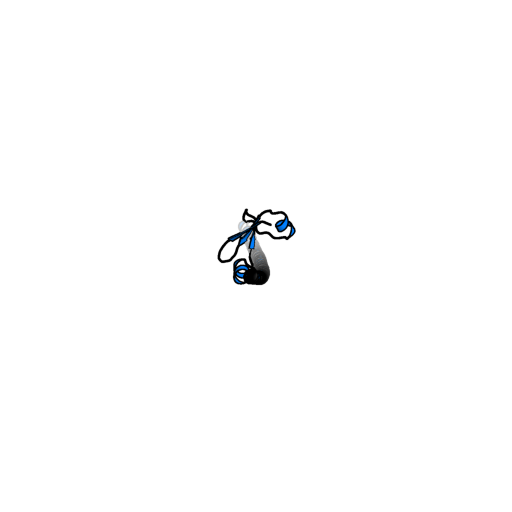0 120 ALA A C 1
ATOM 991 O O . ALA A 1 120 ? -32.540 14.024 39.827 1.00 81.50 120 ALA A O 1
ATOM 992 N N . GLN A 1 121 ? -30.935 15.541 40.222 1.00 84.50 121 GLN A N 1
ATOM 993 C CA . GLN A 1 121 ? -31.719 16.391 41.125 1.00 84.50 121 GLN A CA 1
ATOM 994 C C . GLN A 1 121 ? -32.857 17.156 40.438 1.00 84.50 121 GLN A C 1
ATOM 996 O O . GLN A 1 121 ? -33.817 17.531 41.100 1.00 84.50 121 GLN A O 1
ATOM 1001 N N . SER A 1 122 ? -32.760 17.407 39.129 1.00 84.94 122 SER A N 1
ATOM 1002 C CA . SER A 1 122 ? -33.826 18.068 38.365 1.00 84.94 122 SER A CA 1
ATOM 1003 C C . SER A 1 122 ? -34.998 17.152 37.996 1.00 84.94 122 SER A C 1
ATOM 1005 O O . SER A 1 122 ? -36.010 17.634 37.496 1.00 84.94 122 SER A O 1
ATOM 1007 N N . GLU A 1 123 ? -34.845 15.836 38.147 1.00 84.62 123 GLU A N 1
ATOM 1008 C CA . GLU A 1 123 ? -35.850 14.848 37.752 1.00 84.62 123 GLU A CA 1
ATOM 1009 C C . GLU A 1 123 ? -36.638 14.396 38.989 1.00 84.62 123 GLU A C 1
ATOM 1011 O O . GLU A 1 123 ? -36.049 13.992 39.985 1.00 84.62 123 GLU A O 1
ATOM 1016 N N . ASN A 1 124 ? -37.972 14.417 38.922 1.00 83.25 124 ASN A N 1
ATOM 1017 C CA . ASN A 1 124 ? -38.824 14.044 40.065 1.00 83.25 124 ASN A CA 1
ATOM 1018 C C . ASN A 1 124 ? -38.827 12.531 40.351 1.00 83.25 124 ASN A C 1
ATOM 1020 O O . ASN A 1 124 ? -39.132 12.097 41.458 1.00 83.25 124 ASN A O 1
ATOM 1024 N N . THR A 1 125 ? -38.549 11.711 39.337 1.00 83.94 125 THR A N 1
ATOM 1025 C CA . THR A 1 125 ? -38.568 10.246 39.443 1.00 83.94 125 THR A CA 1
ATOM 1026 C C . THR A 1 125 ? -37.452 9.641 38.614 1.00 83.94 125 THR A C 1
ATOM 1028 O O . THR A 1 125 ? -37.318 9.956 37.424 1.00 83.94 125 THR A O 1
ATOM 1031 N N . LEU A 1 126 ? -36.710 8.726 39.224 1.00 88.19 126 LEU A N 1
ATOM 1032 C CA . LEU A 1 126 ? -35.647 7.948 38.608 1.00 88.19 126 LEU A CA 1
ATOM 1033 C C . LEU A 1 126 ? -36.030 6.474 38.547 1.00 88.19 126 LEU A C 1
ATOM 1035 O O . LEU A 1 126 ? -36.722 5.974 39.420 1.00 88.19 126 LEU A O 1
ATOM 1039 N N . THR A 1 127 ? -35.510 5.769 37.554 1.00 87.06 127 THR A N 1
ATOM 1040 C CA . THR A 1 127 ? -35.561 4.311 37.465 1.00 87.06 127 THR A CA 1
ATOM 1041 C C . THR A 1 127 ? -34.139 3.783 37.619 1.00 87.06 127 THR A C 1
ATOM 1043 O O . THR A 1 127 ? -33.254 4.130 36.830 1.00 87.06 127 THR A O 1
ATOM 1046 N N . LEU A 1 128 ? -33.895 2.972 38.644 1.00 86.12 128 LEU A N 1
ATOM 1047 C CA . LEU A 1 128 ? -32.650 2.242 38.852 1.00 86.12 128 LEU A CA 1
ATOM 1048 C C . LEU A 1 128 ? -32.770 0.867 38.196 1.00 86.12 128 LEU A C 1
ATOM 1050 O O . LEU A 1 128 ? -33.593 0.055 38.605 1.00 86.12 128 LEU A O 1
ATOM 1054 N N . THR A 1 129 ? -31.945 0.598 37.191 1.00 82.62 129 THR A N 1
ATOM 1055 C CA . THR A 1 129 ? -31.896 -0.715 36.539 1.00 82.62 129 THR A CA 1
ATOM 1056 C C . THR A 1 129 ? -30.872 -1.609 37.235 1.00 82.62 129 THR A C 1
ATOM 1058 O O . THR A 1 129 ? -29.679 -1.273 37.260 1.00 82.62 129 THR A O 1
ATOM 1061 N N . PHE A 1 130 ? -31.343 -2.741 37.758 1.00 80.88 130 PHE A N 1
ATOM 1062 C CA . PHE A 1 130 ? -30.564 -3.840 38.334 1.00 80.88 130 PHE A CA 1
ATOM 1063 C C . PHE A 1 130 ? -30.488 -5.023 37.356 1.00 80.88 130 PHE A C 1
ATOM 1065 O O . PHE A 1 130 ? -31.019 -4.980 36.246 1.00 80.88 130 PHE A O 1
ATOM 1072 N N . GLN A 1 131 ? -29.785 -6.088 37.751 1.00 76.25 131 GLN A N 1
ATOM 1073 C CA . GLN A 1 131 ? -29.684 -7.311 36.951 1.00 76.25 131 GLN A CA 1
ATOM 1074 C C . GLN A 1 131 ? -31.006 -8.099 36.929 1.00 76.25 131 GLN A C 1
ATOM 1076 O O . GLN A 1 131 ? -31.296 -8.779 35.947 1.00 76.25 131 GLN A O 1
ATOM 1081 N N . ASP A 1 132 ? -31.785 -8.016 38.004 1.00 81.62 132 ASP A N 1
ATOM 1082 C CA . ASP A 1 132 ? -33.013 -8.773 38.256 1.00 81.62 132 ASP A CA 1
ATOM 1083 C C . ASP A 1 132 ? -34.299 -7.951 38.069 1.00 81.62 132 ASP A C 1
ATOM 1085 O O . ASP A 1 132 ? -35.394 -8.511 38.096 1.00 81.62 132 ASP A O 1
ATOM 1089 N N . GLY A 1 133 ? -34.191 -6.644 37.819 1.00 81.44 133 GLY A N 1
ATOM 1090 C CA . GLY A 1 133 ? -35.349 -5.799 37.548 1.00 81.44 133 GLY A CA 1
ATOM 1091 C C . GLY A 1 133 ? -35.056 -4.302 37.587 1.00 81.44 133 GLY A C 1
ATOM 1092 O O . GLY A 1 133 ? -33.947 -3.864 37.884 1.00 81.44 133 GLY A O 1
ATOM 1093 N N . ASP A 1 134 ? -36.077 -3.511 37.273 1.00 88.38 134 ASP A N 1
ATOM 1094 C CA . ASP A 1 134 ? -36.057 -2.055 37.400 1.00 88.38 134 ASP A CA 1
ATOM 1095 C C . ASP A 1 134 ? -36.772 -1.645 38.700 1.00 88.38 134 ASP A C 1
ATOM 1097 O O . ASP A 1 134 ? -37.822 -2.194 39.036 1.00 88.38 134 ASP A O 1
ATOM 1101 N N . VAL A 1 135 ? -36.220 -0.665 39.418 1.00 85.12 135 VAL A N 1
ATOM 1102 C CA . VAL A 1 135 ? -36.821 -0.078 40.625 1.00 85.12 135 VAL A CA 1
ATOM 1103 C C . VAL A 1 135 ? -37.026 1.412 40.406 1.00 85.12 135 VAL A C 1
ATOM 1105 O O . VAL A 1 135 ? -36.066 2.145 40.164 1.00 85.12 135 VAL A O 1
ATOM 1108 N N . ASP A 1 136 ? -38.265 1.876 40.528 1.00 88.62 136 ASP A N 1
ATOM 1109 C CA . ASP A 1 136 ? -38.575 3.301 40.483 1.00 88.62 136 ASP A CA 1
ATOM 1110 C C . ASP A 1 136 ? -38.352 3.945 41.857 1.00 88.62 136 ASP A C 1
ATOM 1112 O O . ASP A 1 136 ? -38.812 3.452 42.887 1.00 88.62 136 ASP A O 1
ATOM 1116 N N . VAL A 1 137 ? -37.639 5.067 41.863 1.00 83.00 137 VAL A N 1
ATOM 1117 C CA . VAL A 1 137 ? -37.306 5.860 43.043 1.00 83.00 137 VAL A CA 1
ATOM 1118 C C . VAL A 1 137 ? -37.778 7.289 42.805 1.00 83.00 137 VAL A C 1
ATOM 1120 O O . VAL A 1 137 ? -37.332 7.960 41.873 1.00 83.00 137 VAL A O 1
ATOM 1123 N N . SER A 1 138 ? -38.684 7.759 43.654 1.00 79.69 138 SER A N 1
ATOM 1124 C CA . SER A 1 138 ? -39.062 9.173 43.711 1.00 79.69 138 SER A CA 1
ATOM 1125 C C . SER A 1 138 ? -38.034 9.922 44.558 1.00 79.69 138 SER A C 1
ATOM 1127 O O . SER A 1 138 ? -37.706 9.456 45.651 1.00 79.69 138 SER A O 1
ATOM 1129 N N . LEU A 1 139 ? -37.501 11.026 44.028 1.00 67.94 139 LEU A N 1
ATOM 1130 C CA . LEU A 1 139 ? -36.507 11.872 44.702 1.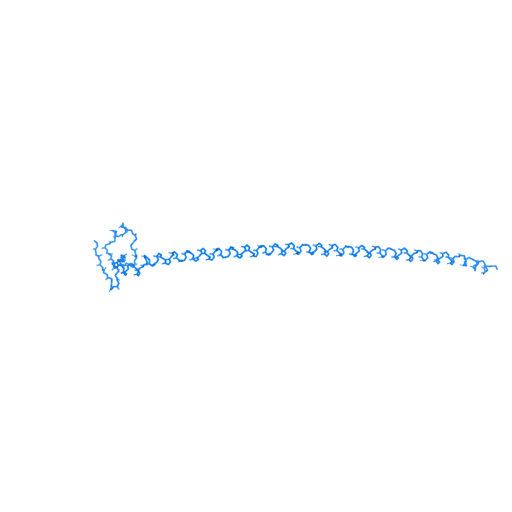00 67.94 139 LEU A CA 1
ATOM 1131 C C . LEU A 1 139 ? -37.156 12.924 45.605 1.00 67.94 139 LEU A C 1
ATOM 1133 O O . LEU A 1 139 ? -38.253 13.410 45.250 1.00 67.94 139 LEU A O 1
#

Organism: NCBI:txid408172

Secondary structure (DSSP, 8-state):
-HHHHHHHHHHHHHHHHHHHHHHHHHHHHHHHHHHHHHHHHHHHHHHHHHHHHHHHHHHHHHHHHHHHHHHHHHHHHHHHHHHHHHHHHHHHHSHHHHHHTT--EEEETTSPBP-SHHHHHT-SEEEEE-SS-EEEEE-